Protein AF-A0A2V9QC27-F1 (afdb_monomer_lite)

Radius of gyration: 16.79 Å; chains: 1; bounding box: 40×30×53 Å

Foldseek 3Di:
DDPDPPPVLVVVLVVLVVLLCCLQPPPVDDLVVNLVSLVVLLVLLVVLLVQLVVLLVVVVPDPPDDPVLNVLSVLLSVLLVCLSVVVVVLVVVCVVVPDDPCSVVVLVVSLVSSLVSLVSQLVSLCSHDPSNSSSSNVSSVSSNSSSSSVVVPSD

pLDDT: mean 77.64, std 12.17, range [38.12, 93.38]

Secondary structure (DSSP, 8-state):
---PPPHHHHHHHHHHHHHHHHHHH-TTS-HHHHHHHHHHHHHHHHHHHHHHHHHHHHHHT-TTS-HHHHHHHHHHHHHHHHHHHHHHHHHHHHHHTTT-TTHHHHHHHHHHHHHHHHHHHHHHHHHS-HHHHHHHHHHHHHHHHHHHHGGGT--

Sequence (155 aa):
MSMMPPKKEIALALLVVGFVWLALFAHWVPVTLQSVLFVGLLILGFTMIVAGWWRWRGVMREENTASWRKKMGLLGLVANTLALAVPFIVFFYAVASFGHRQQRNDWLVVFPTCLAFSLCGLICGVVAPPRIRFATAMGGLVVGSIILSIPIGIL

Structure (mmCIF, N/CA/C/O backbone):
data_AF-A0A2V9QC27-F1
#
_entry.id   AF-A0A2V9QC27-F1
#
loop_
_atom_site.group_PDB
_atom_site.id
_atom_site.type_symbol
_atom_site.label_atom_id
_atom_site.label_alt_id
_atom_site.label_comp_id
_atom_site.label_asym_id
_atom_site.label_entity_id
_atom_site.label_seq_id
_atom_site.pdbx_PDB_ins_code
_atom_site.Cartn_x
_atom_site.Cartn_y
_atom_site.Cartn_z
_atom_site.occupancy
_atom_site.B_iso_or_equiv
_atom_site.auth_seq_id
_atom_site.auth_comp_id
_atom_site.auth_asym_id
_atom_site.auth_atom_id
_atom_site.pdbx_PDB_model_num
ATOM 1 N N . MET A 1 1 ? -10.759 -3.986 27.224 1.00 39.41 1 MET A N 1
ATOM 2 C CA . MET A 1 1 ? -10.920 -5.359 26.699 1.00 39.41 1 MET A CA 1
ATOM 3 C C . MET A 1 1 ? -9.900 -5.556 25.584 1.00 39.41 1 MET A C 1
ATOM 5 O O . MET A 1 1 ? -10.021 -4.936 24.535 1.00 39.41 1 MET A O 1
ATOM 9 N N . SER A 1 2 ? -8.820 -6.283 25.872 1.00 38.12 2 SER A N 1
ATOM 10 C CA . SER A 1 2 ? -7.724 -6.542 24.932 1.00 38.12 2 SER A CA 1
ATOM 11 C C . SER A 1 2 ? -8.206 -7.541 23.876 1.00 38.12 2 SER A C 1
ATOM 13 O O . SER A 1 2 ? -8.304 -8.734 24.145 1.00 38.12 2 SER A O 1
ATOM 15 N N . MET A 1 3 ? -8.602 -7.046 22.701 1.00 45.25 3 MET A N 1
ATOM 16 C CA . MET A 1 3 ? -8.868 -7.891 21.537 1.00 45.25 3 MET A CA 1
ATOM 17 C C . MET A 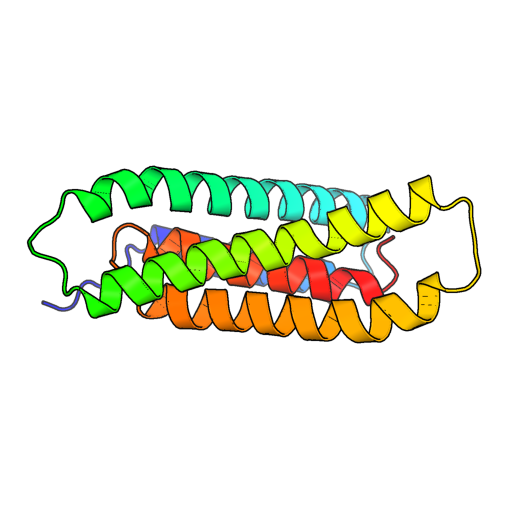1 3 ? -7.518 -8.351 20.990 1.00 45.25 3 MET A C 1
ATOM 19 O O . MET A 1 3 ? -6.871 -7.621 20.239 1.00 45.25 3 MET A O 1
ATOM 23 N N . MET A 1 4 ? -7.082 -9.549 21.388 1.00 46.09 4 MET A N 1
ATOM 24 C CA . MET A 1 4 ? -6.037 -10.255 20.651 1.00 46.09 4 MET A CA 1
ATOM 25 C C . MET A 1 4 ? -6.483 -10.362 19.186 1.00 46.09 4 MET A C 1
ATOM 27 O O . MET A 1 4 ? -7.626 -10.768 18.943 1.00 46.09 4 MET A O 1
ATOM 31 N N . PRO A 1 5 ? -5.633 -9.995 18.210 1.00 57.28 5 PRO A N 1
ATOM 32 C CA . PRO A 1 5 ? -5.973 -10.178 16.810 1.00 57.28 5 PRO A CA 1
ATOM 33 C C . PRO A 1 5 ? -6.252 -11.669 16.565 1.00 57.28 5 PRO A C 1
ATOM 35 O O . PRO A 1 5 ? -5.527 -12.526 17.086 1.00 57.28 5 PRO A O 1
ATOM 38 N N . PRO A 1 6 ? -7.323 -12.018 15.833 1.00 68.81 6 PRO A N 1
ATOM 39 C CA . PRO A 1 6 ? -7.672 -13.410 15.593 1.00 68.81 6 PRO A CA 1
ATOM 40 C C . PRO A 1 6 ? -6.485 -14.115 14.928 1.00 68.81 6 PRO A C 1
ATOM 42 O O . PRO A 1 6 ? -5.891 -13.579 13.997 1.00 68.81 6 PRO A O 1
ATOM 45 N N . LYS A 1 7 ? -6.145 -15.333 15.376 1.00 72.62 7 LYS A N 1
ATOM 46 C CA . LYS A 1 7 ? -4.974 -16.111 14.903 1.00 72.62 7 LYS A CA 1
ATOM 47 C C . LYS A 1 7 ? -4.831 -16.152 13.368 1.00 72.62 7 LYS A C 1
ATOM 49 O O . LYS A 1 7 ? -3.722 -16.213 12.851 1.00 72.62 7 LYS A O 1
ATOM 54 N N . LYS A 1 8 ? -5.957 -16.068 12.647 1.00 70.81 8 LYS A N 1
ATOM 55 C CA . LYS A 1 8 ? -6.042 -16.001 11.180 1.00 70.81 8 LYS A CA 1
ATOM 56 C C . LYS A 1 8 ? -5.395 -14.742 10.582 1.00 70.81 8 LYS A C 1
ATOM 58 O O . LYS A 1 8 ? -4.755 -14.839 9.546 1.00 70.81 8 LYS A O 1
ATOM 63 N N . GLU A 1 9 ? -5.534 -13.584 11.224 1.00 67.12 9 GLU A N 1
ATOM 64 C CA . GLU A 1 9 ? -4.949 -12.318 10.758 1.00 67.12 9 GLU A CA 1
ATOM 65 C C . GLU A 1 9 ? -3.429 -12.305 10.924 1.00 67.12 9 GLU A C 1
ATOM 67 O O . GLU A 1 9 ? -2.720 -11.881 10.017 1.00 67.12 9 GLU A O 1
ATOM 72 N N . ILE A 1 10 ? -2.922 -12.839 12.041 1.00 71.19 10 ILE A N 1
ATOM 73 C CA . ILE A 1 10 ? -1.477 -12.979 12.274 1.00 71.19 10 ILE A CA 1
ATOM 74 C C . ILE A 1 10 ? -0.872 -13.945 11.253 1.00 71.19 10 ILE A C 1
ATOM 76 O O . ILE A 1 10 ? 0.146 -13.632 10.645 1.00 71.19 10 ILE A O 1
ATOM 80 N N . ALA A 1 11 ? -1.517 -15.095 11.028 1.00 72.19 11 ALA A N 1
ATOM 81 C CA . ALA A 1 11 ? -1.061 -16.063 10.036 1.00 72.19 11 ALA A CA 1
ATOM 82 C C . ALA A 1 11 ? -1.008 -15.445 8.632 1.00 72.19 11 ALA A C 1
ATOM 84 O O . ALA A 1 11 ? -0.023 -15.627 7.928 1.00 72.19 11 ALA A O 1
ATOM 85 N N . LEU A 1 12 ? -2.023 -14.667 8.247 1.00 70.12 12 LEU A N 1
ATOM 86 C CA . LEU A 1 12 ? -2.074 -14.025 6.934 1.00 70.12 12 LEU A CA 1
ATOM 87 C C . LEU A 1 12 ? -1.037 -12.899 6.805 1.00 70.12 12 LEU A C 1
ATOM 89 O O . LEU A 1 12 ? -0.400 -12.784 5.764 1.00 70.12 12 LEU A O 1
ATOM 93 N N . ALA A 1 13 ? -0.803 -12.126 7.869 1.00 69.31 13 ALA A N 1
ATOM 94 C CA . ALA A 1 13 ? 0.267 -11.132 7.908 1.00 69.31 13 ALA A CA 1
ATOM 95 C C . ALA A 1 13 ? 1.653 -11.779 7.764 1.00 69.31 13 ALA A C 1
ATOM 97 O O . ALA A 1 13 ? 2.446 -11.336 6.938 1.00 69.31 13 ALA A O 1
ATOM 98 N N . LEU A 1 14 ? 1.925 -12.860 8.502 1.00 74.50 14 LEU A N 1
ATOM 99 C CA . LEU A 1 14 ? 3.176 -13.616 8.396 1.00 74.50 14 LEU A CA 1
ATOM 100 C C . LEU A 1 14 ? 3.356 -14.236 7.010 1.00 74.50 14 LEU A C 1
ATOM 102 O O . LEU A 1 14 ? 4.458 -14.205 6.470 1.00 74.50 14 LEU A O 1
ATOM 106 N N . LEU A 1 15 ? 2.278 -14.759 6.420 1.00 74.38 15 LEU A N 1
ATOM 107 C CA . LEU A 1 15 ? 2.306 -15.339 5.081 1.00 74.38 15 LEU A CA 1
ATOM 108 C C . LEU A 1 15 ? 2.657 -14.266 4.049 1.00 74.38 15 LEU A C 1
ATOM 110 O O . LEU A 1 15 ? 3.552 -14.485 3.246 1.00 74.38 15 LEU A O 1
ATOM 114 N N . VAL A 1 16 ? 2.042 -13.083 4.125 1.00 69.06 16 VAL A N 1
ATOM 115 C CA . VAL A 1 16 ? 2.373 -11.955 3.241 1.00 69.06 16 VAL A CA 1
ATOM 116 C C . VAL A 1 16 ? 3.798 -11.467 3.463 1.00 69.06 16 VAL A C 1
ATOM 118 O O . VAL A 1 16 ? 4.499 -11.257 2.485 1.00 69.06 16 VAL A O 1
ATOM 121 N N . VAL A 1 17 ? 4.264 -11.332 4.707 1.00 72.25 17 VAL A N 1
ATOM 122 C CA . VAL A 1 17 ? 5.657 -10.945 4.990 1.00 72.25 17 VAL A CA 1
ATOM 123 C C . VAL A 1 17 ? 6.635 -11.973 4.418 1.00 72.25 17 VAL A C 1
ATOM 125 O O . VAL A 1 17 ? 7.610 -11.588 3.779 1.00 72.25 17 VAL A O 1
ATOM 128 N N . GLY A 1 18 ? 6.357 -13.269 4.574 1.00 70.81 18 GLY A N 1
ATOM 129 C CA . GLY A 1 18 ? 7.155 -14.337 3.968 1.00 70.81 18 GLY A CA 1
ATOM 130 C C . GLY A 1 18 ? 7.124 -14.293 2.440 1.00 70.81 18 GLY A C 1
ATOM 131 O O . GLY A 1 18 ? 8.159 -14.437 1.796 1.00 70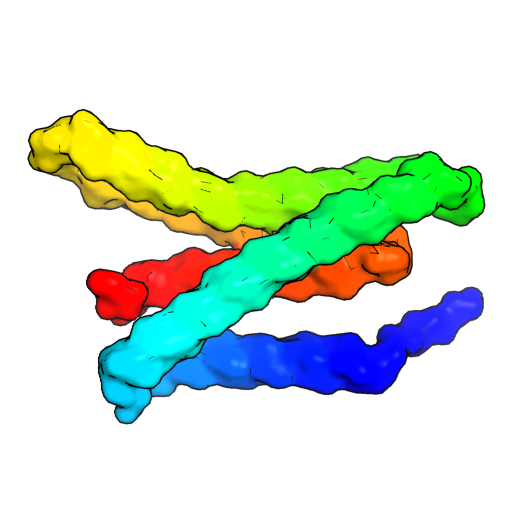.81 18 GLY A O 1
ATOM 132 N N . PHE A 1 19 ? 5.958 -14.022 1.854 1.00 68.75 19 PHE A N 1
ATOM 133 C CA . PHE A 1 19 ? 5.776 -13.896 0.408 1.00 68.75 19 PHE A CA 1
ATOM 134 C C . PHE A 1 19 ? 6.540 -12.697 -0.164 1.00 68.75 19 PHE A C 1
ATOM 136 O O . PHE A 1 19 ? 7.208 -12.810 -1.186 1.00 68.75 19 PHE A O 1
ATOM 143 N N . VAL A 1 20 ? 6.486 -11.564 0.533 1.00 66.50 20 VAL A N 1
ATOM 144 C CA . VAL A 1 20 ? 7.235 -10.342 0.230 1.00 66.50 20 VAL A CA 1
ATOM 145 C C . VAL A 1 20 ? 8.733 -10.591 0.334 1.00 66.50 20 VAL A C 1
ATOM 147 O O . VAL A 1 20 ? 9.486 -10.187 -0.547 1.00 66.50 20 VAL A O 1
ATOM 150 N N . TRP A 1 21 ? 9.173 -11.286 1.381 1.00 71.31 21 TRP A N 1
ATOM 151 C CA . TRP A 1 21 ? 10.581 -11.608 1.568 1.00 71.31 21 TRP A CA 1
ATOM 152 C C . TRP A 1 21 ? 11.106 -12.513 0.447 1.00 71.31 21 TRP A C 1
ATOM 154 O O . TRP A 1 21 ? 12.161 -12.236 -0.120 1.00 71.31 21 TRP A O 1
ATOM 164 N N . LEU A 1 22 ? 10.334 -13.535 0.060 1.00 67.38 22 LEU A N 1
ATOM 165 C CA . LEU A 1 22 ? 10.653 -14.397 -1.081 1.00 67.38 22 LEU A CA 1
ATOM 166 C C . LEU A 1 22 ? 10.665 -13.624 -2.406 1.00 67.38 22 LEU A C 1
ATOM 168 O O . LEU A 1 22 ? 11.554 -13.844 -3.220 1.00 67.38 22 LEU A O 1
ATOM 172 N N . ALA A 1 23 ? 9.724 -12.705 -2.621 1.00 63.28 23 ALA A N 1
ATOM 173 C CA . ALA A 1 23 ? 9.668 -11.909 -3.845 1.00 63.28 23 ALA A CA 1
ATOM 174 C C . ALA A 1 23 ? 10.830 -10.903 -3.962 1.00 63.28 23 ALA A C 1
ATOM 176 O O . ALA A 1 23 ? 11.325 -10.683 -5.062 1.00 63.28 23 ALA A O 1
ATOM 177 N N . LEU A 1 24 ? 11.270 -10.304 -2.847 1.00 63.91 24 LEU A N 1
ATOM 178 C CA . LEU A 1 24 ? 12.284 -9.239 -2.837 1.00 63.91 24 LEU A CA 1
ATOM 179 C C . LEU A 1 24 ? 13.726 -9.746 -2.696 1.00 63.91 24 LEU A C 1
ATOM 181 O O . LEU A 1 24 ? 14.633 -9.163 -3.284 1.00 63.91 24 LEU A O 1
ATOM 185 N N . PHE A 1 25 ? 13.965 -10.792 -1.899 1.00 64.69 25 PHE A N 1
ATOM 186 C CA . PHE A 1 25 ? 15.325 -11.194 -1.499 1.00 64.69 25 PHE A CA 1
ATOM 187 C C . PHE A 1 25 ? 15.798 -12.512 -2.113 1.00 64.69 25 PHE A C 1
ATOM 189 O O . PHE A 1 25 ? 16.991 -12.835 -2.051 1.00 64.69 25 PHE A O 1
ATOM 196 N N . ALA A 1 26 ? 14.905 -13.267 -2.754 1.00 62.06 26 ALA A N 1
ATOM 197 C CA . ALA A 1 26 ? 15.283 -14.501 -3.420 1.00 62.06 26 ALA A CA 1
ATOM 198 C C . ALA A 1 26 ? 15.825 -14.207 -4.829 1.00 62.06 26 ALA A C 1
ATOM 200 O O . ALA A 1 26 ? 15.178 -14.437 -5.847 1.00 62.06 26 ALA A O 1
ATOM 201 N N . HIS A 1 27 ? 17.066 -13.728 -4.877 1.00 62.09 27 HIS A N 1
ATOM 202 C CA . HIS A 1 27 ? 17.864 -13.568 -6.098 1.00 62.09 27 HIS A CA 1
ATOM 203 C C . HIS A 1 27 ? 18.082 -14.885 -6.871 1.00 62.09 27 HIS A C 1
ATOM 205 O O . HIS A 1 27 ? 18.471 -14.863 -8.031 1.00 62.09 27 HIS A O 1
ATOM 211 N N . TRP A 1 28 ? 17.804 -16.028 -6.237 1.00 67.06 28 TRP A N 1
ATOM 212 C CA . TRP A 1 28 ? 17.854 -17.369 -6.829 1.00 67.06 28 TRP A CA 1
ATOM 213 C C . TRP A 1 28 ? 16.558 -17.769 -7.548 1.00 67.06 28 TRP A C 1
ATOM 215 O O . TRP A 1 28 ? 16.501 -18.835 -8.160 1.00 67.06 28 TRP A O 1
ATOM 225 N N . VAL A 1 29 ? 15.491 -16.974 -7.434 1.00 66.94 29 VAL A N 1
ATOM 226 C CA . VAL A 1 29 ? 14.182 -17.319 -7.994 1.00 66.94 29 VAL A CA 1
ATOM 227 C C . VAL A 1 29 ? 14.121 -16.914 -9.468 1.00 66.94 29 VAL A C 1
ATOM 229 O O . VAL A 1 29 ? 14.467 -15.780 -9.797 1.00 66.94 29 VAL A O 1
ATOM 232 N N . PRO A 1 30 ? 13.655 -17.800 -10.369 1.00 75.25 30 PRO A N 1
ATOM 233 C CA . PRO A 1 30 ? 13.514 -17.469 -11.782 1.00 75.25 30 PRO A CA 1
ATOM 234 C C . PRO A 1 30 ? 12.578 -16.273 -11.985 1.00 75.25 30 PRO A C 1
ATOM 236 O O . PRO A 1 30 ? 11.524 -16.181 -11.351 1.00 75.25 30 PRO A O 1
ATOM 239 N N . VAL A 1 31 ? 12.936 -15.398 -12.930 1.00 72.88 31 VAL A N 1
ATOM 240 C CA . VAL A 1 31 ? 12.214 -14.151 -13.253 1.00 72.88 31 VAL A CA 1
ATOM 241 C C . VAL A 1 31 ? 10.717 -14.394 -13.463 1.00 72.88 31 VAL A C 1
ATOM 243 O O . VAL A 1 31 ? 9.891 -13.650 -12.949 1.00 72.88 31 VAL A O 1
ATOM 246 N N . THR A 1 32 ? 10.341 -15.493 -14.126 1.00 74.38 32 THR A N 1
ATOM 247 C CA . THR A 1 32 ? 8.934 -15.871 -14.337 1.00 74.38 32 THR A CA 1
ATOM 248 C C . THR A 1 32 ? 8.164 -16.025 -13.026 1.00 74.38 32 THR A C 1
ATOM 250 O O . THR A 1 32 ? 7.024 -15.574 -12.924 1.00 74.38 32 THR A O 1
ATOM 253 N N . LEU A 1 33 ? 8.775 -16.637 -12.007 1.00 74.38 33 LEU A N 1
ATOM 254 C CA . LEU A 1 33 ? 8.134 -16.795 -10.707 1.00 74.38 33 LEU A CA 1
ATOM 255 C C . LEU A 1 33 ? 8.045 -15.442 -9.992 1.00 74.38 33 LEU A C 1
ATOM 257 O O . LEU A 1 33 ? 6.990 -15.130 -9.454 1.00 74.38 33 LEU A O 1
ATOM 261 N N . GLN A 1 34 ? 9.082 -14.600 -10.060 1.00 71.00 34 GLN A N 1
ATOM 262 C CA . GLN A 1 34 ? 9.030 -13.234 -9.519 1.00 71.00 34 GLN A CA 1
ATOM 263 C C . GLN A 1 34 ? 7.902 -12.402 -10.150 1.00 71.00 34 GLN A C 1
ATOM 265 O O . GLN A 1 34 ? 7.156 -11.750 -9.421 1.00 71.00 34 GLN A O 1
ATOM 270 N N . SER A 1 35 ? 7.696 -12.487 -11.468 1.00 74.25 35 SER A N 1
ATOM 271 C CA . SER A 1 35 ? 6.586 -11.805 -12.149 1.00 74.25 35 SER A CA 1
ATOM 272 C C . SER A 1 35 ? 5.214 -12.315 -11.694 1.00 74.25 35 SER A C 1
ATOM 274 O O . SER A 1 35 ? 4.315 -11.514 -11.442 1.00 74.25 35 SER A O 1
ATOM 276 N N . VAL A 1 36 ? 5.036 -13.632 -11.535 1.00 79.12 36 VAL A N 1
ATOM 277 C CA . VAL A 1 36 ? 3.776 -14.207 -11.022 1.00 79.12 36 VAL A CA 1
ATOM 278 C C . VAL A 1 36 ? 3.515 -13.760 -9.581 1.00 79.12 36 VAL A C 1
ATOM 280 O O . VAL A 1 36 ? 2.393 -13.369 -9.252 1.00 79.12 36 VAL A O 1
ATOM 283 N N . LEU A 1 37 ? 4.546 -13.769 -8.730 1.00 75.88 37 LEU A N 1
ATOM 284 C CA . LEU A 1 37 ? 4.460 -13.288 -7.349 1.00 75.88 37 LEU A CA 1
ATOM 285 C C . LEU A 1 37 ? 4.105 -11.795 -7.306 1.00 75.88 37 LEU A C 1
ATOM 287 O O . LEU A 1 37 ? 3.245 -11.397 -6.521 1.00 75.88 37 LEU A O 1
ATOM 291 N N . PHE A 1 38 ? 4.703 -10.986 -8.182 1.00 76.81 38 PHE A N 1
ATOM 292 C CA . PHE A 1 38 ? 4.418 -9.559 -8.312 1.00 76.81 38 PHE A CA 1
ATOM 293 C C . PHE A 1 38 ? 2.961 -9.293 -8.716 1.00 76.81 38 PHE A C 1
ATOM 295 O O . PHE A 1 38 ? 2.275 -8.500 -8.069 1.00 76.81 38 PHE A O 1
ATOM 302 N N . VAL A 1 39 ? 2.443 -10.006 -9.722 1.00 82.31 39 VAL A N 1
ATOM 303 C CA . VAL A 1 39 ? 1.026 -9.918 -10.123 1.00 82.31 39 VAL A CA 1
ATOM 304 C C . VAL A 1 39 ? 0.106 -10.352 -8.978 1.00 82.31 39 VAL A C 1
ATOM 306 O O . VAL A 1 39 ? -0.899 -9.692 -8.706 1.00 82.31 39 VAL A O 1
ATOM 309 N N . GLY A 1 40 ? 0.463 -11.418 -8.258 1.00 82.81 40 GLY A N 1
ATOM 310 C CA . GLY A 1 40 ? -0.268 -11.858 -7.069 1.00 82.81 40 GLY A CA 1
ATOM 311 C C . GLY A 1 40 ? -0.320 -10.783 -5.979 1.00 82.81 40 GLY A C 1
ATOM 312 O O . GLY A 1 40 ? -1.392 -10.511 -5.434 1.00 82.81 40 GLY A O 1
ATOM 313 N N . LEU A 1 41 ? 0.809 -10.123 -5.700 1.00 82.62 41 LEU A N 1
ATOM 314 C CA . LEU A 1 41 ? 0.884 -9.011 -4.750 1.00 82.62 41 LEU A CA 1
ATOM 315 C C . LEU A 1 41 ? 0.047 -7.814 -5.214 1.00 82.62 41 LEU A C 1
ATOM 317 O O . LEU A 1 41 ? -0.674 -7.245 -4.398 1.00 82.62 41 LEU A O 1
ATOM 321 N N . LEU A 1 42 ? 0.072 -7.464 -6.503 1.00 83.94 42 LEU A N 1
ATOM 322 C CA . LEU A 1 42 ? -0.776 -6.410 -7.074 1.00 83.94 42 LEU A CA 1
ATOM 323 C C . LEU A 1 42 ? -2.268 -6.693 -6.854 1.00 83.94 42 LEU A C 1
ATOM 325 O O . LEU A 1 42 ? -2.990 -5.830 -6.345 1.00 83.94 42 LEU A O 1
ATOM 329 N N . ILE A 1 43 ? -2.727 -7.906 -7.179 1.00 87.69 43 ILE A N 1
ATOM 330 C CA . ILE A 1 43 ? -4.120 -8.328 -6.958 1.00 87.69 43 ILE A CA 1
ATOM 331 C C . ILE A 1 43 ? -4.456 -8.273 -5.462 1.00 87.69 43 ILE A C 1
ATOM 333 O O . ILE A 1 43 ? -5.518 -7.779 -5.071 1.00 87.69 43 ILE A O 1
ATOM 337 N N . LEU A 1 44 ? -3.546 -8.732 -4.601 1.00 85.44 44 LEU A N 1
ATOM 338 C CA . LEU A 1 44 ? -3.733 -8.684 -3.155 1.00 85.44 44 LEU A CA 1
ATOM 339 C C . LEU A 1 44 ? -3.830 -7.239 -2.636 1.00 85.44 44 LEU A C 1
ATOM 341 O O . LEU A 1 44 ? -4.724 -6.923 -1.854 1.00 85.44 44 LEU A O 1
ATOM 345 N N . GLY A 1 45 ? -2.961 -6.341 -3.095 1.00 86.06 45 GLY A N 1
ATOM 346 C CA . GLY A 1 45 ? -2.991 -4.925 -2.730 1.00 86.06 45 GLY A CA 1
ATOM 347 C C . GLY A 1 45 ? -4.308 -4.271 -3.142 1.00 86.06 45 GLY A C 1
ATOM 348 O O . GLY A 1 45 ? -4.965 -3.618 -2.327 1.00 86.06 45 GLY A O 1
ATOM 349 N N . PHE A 1 46 ? -4.750 -4.530 -4.375 1.00 88.56 46 PHE A N 1
ATOM 350 C CA . PHE A 1 46 ? -6.020 -4.024 -4.891 1.00 88.56 46 PHE A CA 1
ATOM 351 C C . PHE A 1 46 ? -7.219 -4.549 -4.089 1.00 88.56 46 PHE A C 1
ATOM 353 O O . PHE A 1 46 ? -8.067 -3.771 -3.648 1.00 88.56 46 PHE A O 1
ATOM 360 N N . THR A 1 47 ? -7.272 -5.857 -3.828 1.00 89.50 47 THR A N 1
ATOM 361 C CA . THR A 1 47 ? -8.358 -6.467 -3.042 1.00 89.50 47 THR A CA 1
ATOM 362 C C . THR A 1 47 ? -8.398 -5.946 -1.605 1.00 89.50 47 THR A C 1
ATOM 364 O O . THR A 1 47 ? -9.490 -5.701 -1.090 1.00 89.50 47 THR A O 1
ATOM 367 N N . MET A 1 48 ? -7.248 -5.692 -0.969 1.00 88.75 48 MET A N 1
ATOM 368 C CA . MET A 1 48 ? -7.186 -5.088 0.370 1.00 88.75 48 MET A CA 1
ATOM 369 C C . MET A 1 48 ? -7.696 -3.644 0.383 1.00 88.75 48 MET A C 1
ATOM 371 O O . MET A 1 48 ? -8.431 -3.271 1.300 1.00 88.75 48 MET A O 1
ATOM 375 N N . ILE A 1 49 ? -7.382 -2.846 -0.643 1.00 89.81 49 ILE A N 1
ATOM 376 C CA . ILE A 1 49 ? -7.916 -1.482 -0.792 1.00 89.81 49 ILE A CA 1
ATOM 377 C C . ILE A 1 49 ? -9.440 -1.526 -0.961 1.00 89.81 49 ILE A C 1
ATOM 379 O O . ILE A 1 49 ? -10.157 -0.855 -0.214 1.00 89.81 49 ILE A O 1
ATOM 383 N N . VAL A 1 50 ? -9.951 -2.358 -1.875 1.00 91.81 50 VAL A N 1
ATOM 384 C CA . VAL A 1 50 ? -11.399 -2.519 -2.105 1.00 91.81 50 VAL A CA 1
ATOM 385 C C . VAL A 1 50 ? -12.110 -2.987 -0.833 1.00 91.81 50 VAL A C 1
ATOM 387 O O . VAL A 1 50 ? -13.119 -2.400 -0.434 1.00 91.81 50 VAL A O 1
ATOM 390 N N . ALA A 1 51 ? -11.569 -3.998 -0.148 1.00 89.94 51 ALA A N 1
ATOM 391 C CA . ALA A 1 51 ? -12.115 -4.492 1.113 1.00 89.94 51 ALA A CA 1
ATOM 392 C C . ALA A 1 51 ? -12.101 -3.412 2.206 1.00 89.94 51 ALA A C 1
ATOM 394 O O . ALA A 1 51 ? -13.062 -3.294 2.971 1.00 89.94 51 ALA A O 1
ATOM 395 N N . GLY A 1 52 ? -11.044 -2.601 2.266 1.00 88.62 52 GLY A N 1
ATOM 396 C CA . GLY A 1 52 ? -10.926 -1.469 3.177 1.00 88.62 52 GLY A CA 1
ATOM 397 C C . GLY A 1 52 ? -12.031 -0.432 2.964 1.00 88.62 52 GLY A C 1
ATOM 398 O O . GLY A 1 52 ? -12.742 -0.089 3.912 1.00 88.62 52 GLY A O 1
ATOM 399 N N . TRP A 1 53 ? -12.247 -0.007 1.717 1.00 93.38 53 TRP A N 1
ATOM 400 C CA . TRP A 1 53 ? -13.321 0.924 1.347 1.00 93.38 53 TRP A CA 1
ATOM 401 C C . TRP A 1 53 ? -14.722 0.341 1.557 1.00 93.38 53 TRP A C 1
ATOM 403 O O . TRP A 1 53 ? -15.629 1.044 2.010 1.00 93.38 53 TRP A O 1
ATOM 413 N N . TRP A 1 54 ? -14.912 -0.953 1.295 1.00 92.50 54 TRP A N 1
ATOM 414 C CA . TRP A 1 54 ? -16.180 -1.626 1.575 1.00 92.50 54 TRP A CA 1
ATOM 415 C C . TRP A 1 54 ? -16.494 -1.606 3.072 1.00 92.50 54 TRP A C 1
ATOM 417 O O . TRP A 1 54 ? -17.580 -1.199 3.491 1.00 92.50 54 TRP A O 1
ATOM 427 N N . ARG A 1 55 ? -15.532 -2.018 3.905 1.00 88.94 55 ARG A N 1
ATOM 428 C CA . ARG A 1 55 ? -15.694 -2.066 5.366 1.00 88.94 55 ARG A CA 1
ATOM 429 C C . ARG A 1 55 ? -15.807 -0.672 5.984 1.00 88.94 55 ARG A C 1
ATOM 431 O O . ARG A 1 55 ? -16.486 -0.520 7.001 1.00 88.94 55 ARG A O 1
ATOM 438 N N . TRP A 1 56 ? -15.224 0.346 5.354 1.00 9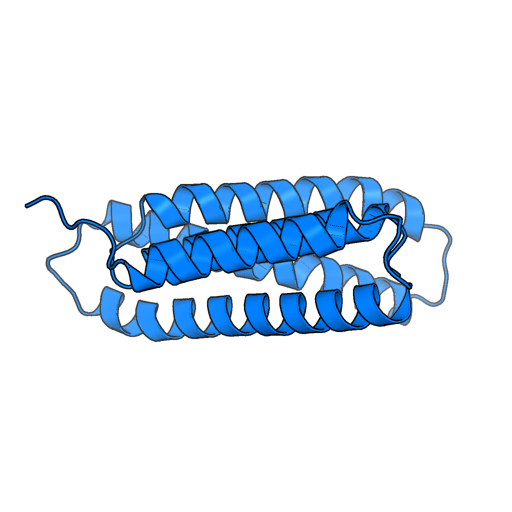1.19 56 TRP A N 1
ATOM 439 C CA . TRP A 1 56 ? -15.360 1.745 5.759 1.00 91.19 56 TRP A CA 1
ATOM 440 C C . TRP A 1 56 ? -16.817 2.229 5.772 1.00 91.19 56 TRP A C 1
ATOM 442 O O . TRP A 1 56 ? -17.211 2.942 6.697 1.00 91.19 56 TRP A O 1
ATOM 452 N N . ARG A 1 57 ? -17.662 1.760 4.839 1.00 89.00 57 ARG A N 1
ATOM 453 C CA . ARG A 1 57 ? -19.110 2.059 4.852 1.00 89.00 57 ARG A CA 1
ATOM 454 C C . ARG A 1 57 ? -19.784 1.627 6.159 1.00 89.00 57 ARG A C 1
ATOM 456 O O . ARG A 1 57 ? -20.693 2.302 6.634 1.00 89.00 57 ARG A O 1
ATOM 463 N N . GLY A 1 58 ? -19.324 0.526 6.756 1.00 84.50 58 GLY A N 1
ATOM 464 C CA . GLY A 1 58 ? -19.796 0.060 8.061 1.00 84.50 58 GLY A CA 1
ATOM 465 C C . GLY A 1 58 ? -19.317 0.941 9.218 1.00 84.50 58 GLY A C 1
ATOM 466 O O . GLY A 1 58 ? -20.094 1.239 10.117 1.00 84.50 58 GLY A O 1
ATOM 467 N N . VAL A 1 59 ? -18.071 1.419 9.165 1.00 84.38 59 VAL A N 1
ATOM 468 C CA . VAL A 1 59 ? -17.480 2.308 10.187 1.00 84.38 59 VAL A CA 1
ATOM 469 C C . VAL A 1 59 ? -18.166 3.678 10.224 1.00 84.38 59 VAL A C 1
ATOM 471 O O . VAL A 1 59 ? -18.298 4.274 11.295 1.00 84.38 59 VAL A O 1
ATOM 474 N N . MET A 1 60 ? -18.639 4.178 9.076 1.00 83.38 60 MET A N 1
ATOM 475 C CA . MET A 1 60 ? -19.408 5.427 9.029 1.00 83.38 60 MET A CA 1
ATOM 476 C C . MET A 1 60 ? -20.684 5.359 9.876 1.00 83.38 60 MET A C 1
ATOM 478 O O . MET A 1 60 ? -21.053 6.359 10.484 1.00 83.38 60 MET A O 1
ATOM 482 N N . ARG A 1 61 ? -21.310 4.180 9.962 1.00 83.81 61 ARG A N 1
ATOM 483 C CA . ARG A 1 61 ? -22.560 3.952 10.700 1.00 83.81 61 ARG A CA 1
ATOM 484 C C . ARG A 1 61 ? -22.358 3.641 12.188 1.00 83.81 61 ARG A C 1
ATOM 486 O O . ARG A 1 61 ? -23.329 3.598 12.927 1.00 83.81 61 ARG A O 1
ATOM 493 N N . GLU A 1 62 ? -21.126 3.412 12.643 1.00 82.06 62 GLU A N 1
ATOM 494 C CA . GLU A 1 62 ? -20.846 3.105 14.051 1.00 82.06 62 GLU A CA 1
ATOM 495 C C . GLU A 1 62 ? -20.632 4.380 14.871 1.00 82.06 62 GLU A C 1
ATOM 497 O O . GLU A 1 62 ? -19.586 5.023 14.770 1.00 82.06 62 GLU A O 1
ATOM 502 N N . GLU A 1 63 ? -21.580 4.727 15.737 1.00 78.31 63 GLU A N 1
ATOM 503 C CA . GLU A 1 63 ? -21.460 5.879 16.647 1.00 78.31 63 GLU A CA 1
ATOM 504 C C . GLU A 1 63 ? -20.412 5.654 17.747 1.00 78.31 63 GLU A C 1
ATOM 506 O O . GLU A 1 63 ? -19.729 6.586 18.161 1.00 78.31 63 GLU A O 1
ATOM 511 N N . ASN A 1 64 ? -20.187 4.397 18.139 1.00 80.38 64 ASN A N 1
ATOM 512 C CA . ASN A 1 64 ? -19.330 4.030 19.272 1.00 80.38 64 ASN A CA 1
ATOM 513 C C . ASN A 1 64 ? -17.810 4.107 18.984 1.00 80.38 64 ASN A C 1
ATOM 515 O O . ASN A 1 64 ? -16.981 3.765 19.827 1.00 80.38 64 ASN A O 1
ATOM 519 N N . THR A 1 65 ? -17.408 4.525 17.779 1.00 82.25 65 THR A N 1
ATOM 520 C CA . THR A 1 65 ? -15.992 4.651 17.401 1.00 82.25 65 THR A CA 1
ATOM 521 C C . THR A 1 65 ? -15.545 6.107 17.470 1.00 82.25 65 THR A C 1
ATOM 523 O O . THR A 1 65 ? -16.085 6.956 16.762 1.00 82.25 65 THR A O 1
ATOM 526 N N . ALA A 1 66 ? -14.494 6.384 18.250 1.00 87.12 66 ALA A N 1
ATOM 527 C CA . ALA A 1 66 ? -13.924 7.723 18.391 1.00 87.12 66 ALA A CA 1
ATOM 528 C C . ALA A 1 66 ? -13.613 8.382 17.030 1.00 87.12 66 ALA A C 1
ATOM 530 O O . ALA A 1 66 ? -12.995 7.774 16.147 1.00 87.12 66 ALA A O 1
ATOM 531 N N . SER A 1 67 ? -14.001 9.651 16.880 1.00 86.88 67 SER A N 1
ATOM 532 C CA . SER A 1 67 ? -13.903 10.413 15.625 1.00 86.88 67 SER A CA 1
ATOM 533 C C . SER A 1 67 ? -12.475 10.502 15.075 1.00 86.88 67 SER A C 1
ATOM 535 O O . SER A 1 67 ? -12.266 10.402 13.866 1.00 86.88 67 SER A O 1
ATOM 537 N N . TRP A 1 68 ? -11.471 10.612 15.948 1.00 88.88 68 TRP A N 1
ATOM 538 C CA . TRP A 1 68 ? -10.064 10.654 15.549 1.00 88.88 68 TRP A CA 1
ATOM 539 C C . TRP A 1 68 ? -9.590 9.327 14.930 1.00 88.88 68 TRP A C 1
ATOM 541 O O . TRP A 1 68 ? -8.855 9.349 13.945 1.00 88.88 68 TRP A O 1
ATOM 551 N N . ARG A 1 69 ? -10.070 8.169 15.417 1.00 87.19 69 ARG A N 1
ATOM 552 C CA . ARG A 1 69 ? -9.753 6.859 14.815 1.00 87.19 69 ARG A CA 1
ATOM 553 C C . ARG A 1 69 ? -10.371 6.729 13.435 1.00 87.19 69 ARG A C 1
ATOM 555 O O . ARG A 1 69 ? -9.720 6.216 12.533 1.00 87.19 69 ARG A O 1
ATOM 562 N N . LYS A 1 70 ? -11.598 7.228 13.249 1.00 88.25 70 LYS A N 1
ATOM 563 C CA . LYS A 1 70 ? -12.227 7.301 11.923 1.00 88.25 70 LYS A CA 1
ATOM 564 C C . LYS A 1 70 ? -11.346 8.114 10.966 1.00 88.25 70 LYS A C 1
ATOM 566 O O . LYS A 1 70 ? -10.988 7.607 9.910 1.00 88.25 70 LYS A O 1
ATOM 571 N N . LYS A 1 71 ? -10.903 9.313 11.364 1.00 90.06 71 LYS A N 1
ATOM 572 C CA . LYS A 1 71 ? -9.991 10.134 10.544 1.00 90.06 71 LYS A CA 1
ATOM 573 C C . LYS A 1 71 ? -8.703 9.389 10.172 1.00 90.06 71 LYS A C 1
ATOM 575 O O . LYS A 1 71 ? -8.353 9.376 8.998 1.00 90.06 71 LYS A O 1
ATOM 580 N N . MET A 1 72 ? -8.059 8.712 11.127 1.00 89.50 72 MET A N 1
ATOM 581 C CA . MET A 1 72 ? -6.862 7.900 10.853 1.00 89.50 72 MET A CA 1
ATOM 582 C C . MET A 1 72 ? -7.153 6.753 9.879 1.00 89.50 72 MET A C 1
ATOM 584 O O . MET A 1 72 ? -6.406 6.533 8.934 1.00 89.50 72 MET A O 1
ATOM 588 N N .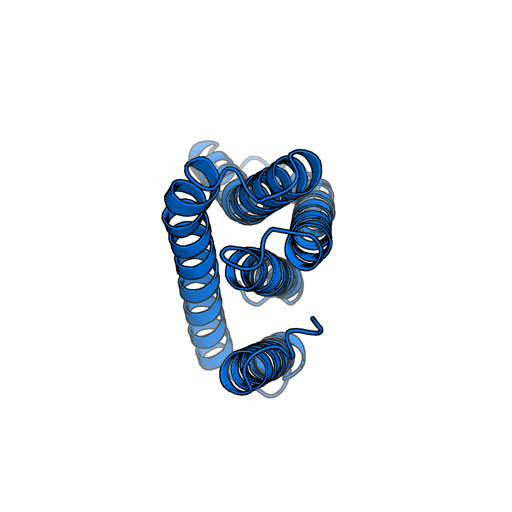 GLY A 1 73 ? -8.273 6.053 10.056 1.00 87.31 73 GLY A N 1
ATOM 589 C CA . GLY A 1 73 ? -8.688 4.987 9.149 1.00 87.31 73 GLY A CA 1
ATOM 590 C C . GLY A 1 73 ? -8.920 5.467 7.714 1.00 87.31 73 GLY A C 1
ATOM 591 O O . GLY A 1 73 ? -8.459 4.821 6.774 1.00 87.31 73 GLY A O 1
ATOM 592 N N . LEU A 1 74 ? -9.574 6.620 7.548 1.00 91.62 74 LEU A N 1
ATOM 593 C CA . LEU A 1 74 ? -9.763 7.250 6.242 1.00 91.62 74 LEU A CA 1
ATOM 594 C C . LEU A 1 74 ? -8.424 7.658 5.625 1.00 91.62 74 LEU A C 1
ATOM 596 O O . LEU A 1 74 ? -8.177 7.358 4.460 1.00 91.62 74 LEU A O 1
ATOM 600 N N . LEU A 1 75 ? -7.555 8.299 6.411 1.00 91.50 75 LEU A N 1
ATOM 601 C CA . LEU A 1 75 ? -6.239 8.733 5.952 1.00 91.50 75 LEU A CA 1
ATOM 602 C C . LEU A 1 75 ? -5.406 7.543 5.471 1.00 91.50 75 LEU A C 1
ATOM 604 O O . LEU A 1 75 ? -4.828 7.607 4.393 1.00 91.50 75 LEU A O 1
ATOM 608 N N . GLY A 1 76 ? -5.423 6.428 6.205 1.00 87.94 76 GLY A N 1
ATOM 609 C CA . GLY A 1 76 ? -4.722 5.215 5.793 1.00 87.94 76 GLY A CA 1
ATOM 610 C C . GLY A 1 76 ? -5.298 4.572 4.526 1.00 87.94 76 GLY A C 1
ATOM 611 O O . GLY A 1 76 ? -4.541 4.107 3.678 1.00 87.94 76 GLY A O 1
ATOM 612 N N . LEU A 1 77 ? -6.626 4.574 4.350 1.00 90.81 77 LEU A N 1
ATOM 613 C CA . LEU A 1 77 ? -7.264 4.079 3.121 1.00 90.81 77 LEU A CA 1
ATOM 614 C C . LEU A 1 77 ? -6.901 4.935 1.905 1.00 90.81 77 LEU A C 1
ATOM 616 O O . LEU A 1 77 ? -6.562 4.395 0.849 1.00 90.81 77 LEU A O 1
ATOM 620 N N . VAL A 1 78 ? -6.938 6.258 2.059 1.00 93.00 78 VAL A N 1
ATOM 621 C CA . VAL A 1 78 ? -6.537 7.201 1.010 1.00 93.00 78 VAL A CA 1
ATOM 622 C C . VAL A 1 78 ? -5.051 7.044 0.699 1.00 93.00 78 VAL A C 1
ATOM 624 O O . VAL A 1 78 ? -4.698 6.929 -0.470 1.00 93.00 78 VAL A O 1
ATOM 627 N N . ALA A 1 79 ? -4.196 6.950 1.718 1.00 90.62 79 ALA A N 1
ATOM 628 C CA . ALA A 1 79 ? -2.758 6.770 1.549 1.00 90.62 79 ALA A CA 1
ATOM 629 C C . ALA A 1 79 ? -2.427 5.479 0.783 1.00 90.62 79 ALA A C 1
ATOM 631 O O . ALA A 1 79 ? -1.668 5.531 -0.178 1.00 90.62 79 ALA A O 1
ATOM 632 N N . ASN A 1 80 ? -3.062 4.348 1.111 1.00 89.62 80 ASN A N 1
ATOM 633 C CA . ASN A 1 80 ? -2.885 3.103 0.351 1.00 89.62 80 ASN A CA 1
ATOM 634 C C . ASN A 1 80 ? -3.379 3.219 -1.094 1.00 89.62 80 ASN A C 1
ATOM 636 O O . ASN A 1 80 ? -2.748 2.695 -2.009 1.00 89.62 80 ASN A O 1
ATOM 640 N N . THR A 1 81 ? -4.506 3.905 -1.300 1.00 91.44 81 THR A N 1
ATOM 641 C CA . THR A 1 81 ? -5.066 4.118 -2.640 1.00 91.44 81 THR A CA 1
ATOM 642 C C . THR A 1 81 ? -4.118 4.966 -3.486 1.00 91.44 81 THR A C 1
ATOM 644 O O . THR A 1 81 ? -3.843 4.608 -4.625 1.00 91.44 81 THR A O 1
ATOM 647 N N . LEU A 1 82 ? -3.564 6.045 -2.922 1.00 88.31 82 LEU A N 1
ATOM 648 C CA . LEU A 1 82 ? -2.577 6.899 -3.585 1.00 88.31 82 LEU A CA 1
ATOM 649 C C . LEU A 1 82 ? -1.261 6.162 -3.838 1.00 88.31 82 LEU A C 1
ATOM 651 O O . LEU A 1 82 ? -0.736 6.234 -4.943 1.00 88.31 82 LEU A O 1
ATOM 655 N N . ALA A 1 83 ? -0.759 5.417 -2.852 1.00 86.81 83 ALA A N 1
ATOM 656 C CA . ALA A 1 83 ? 0.469 4.640 -2.984 1.00 86.81 83 ALA A CA 1
ATOM 657 C C . ALA A 1 83 ? 0.383 3.612 -4.124 1.00 86.81 83 ALA A C 1
ATOM 659 O O . ALA A 1 83 ? 1.382 3.370 -4.795 1.00 86.81 83 ALA A O 1
ATOM 660 N N . LEU A 1 84 ? -0.805 3.042 -4.371 1.00 85.75 84 LEU A N 1
ATOM 661 C CA . LEU A 1 84 ? -1.030 2.162 -5.515 1.00 85.75 84 LEU A CA 1
ATOM 662 C C . LEU A 1 84 ? -1.273 2.950 -6.811 1.00 85.75 84 LEU A C 1
ATOM 664 O O . LEU A 1 84 ? -0.725 2.585 -7.840 1.00 85.75 84 LEU A O 1
ATOM 668 N N . ALA A 1 85 ? -2.079 4.015 -6.786 1.00 86.62 85 ALA A N 1
ATOM 669 C CA . ALA A 1 85 ? -2.503 4.736 -7.988 1.00 86.62 85 ALA A CA 1
ATOM 670 C C . ALA A 1 85 ? -1.398 5.592 -8.625 1.00 86.62 85 ALA A C 1
ATOM 672 O O . ALA A 1 85 ? -1.323 5.662 -9.850 1.00 86.62 85 ALA A O 1
ATOM 673 N N . VAL A 1 86 ? -0.542 6.237 -7.826 1.00 84.56 86 VAL A N 1
ATOM 674 C CA . VAL A 1 86 ? 0.501 7.152 -8.323 1.00 84.56 86 VAL A CA 1
ATOM 675 C C . VAL A 1 86 ? 1.458 6.460 -9.310 1.00 84.56 86 VAL A C 1
ATOM 677 O O . VAL A 1 86 ? 1.634 7.004 -10.400 1.00 84.56 86 VAL A O 1
ATOM 680 N N . PRO A 1 87 ? 2.008 5.258 -9.033 1.00 80.19 87 PRO A N 1
ATOM 681 C CA . PRO A 1 87 ? 2.824 4.528 -10.004 1.00 80.19 87 PRO A CA 1
ATOM 682 C C . PRO A 1 87 ? 2.105 4.262 -11.334 1.00 80.19 87 PRO A C 1
ATOM 684 O O . PRO A 1 87 ? 2.706 4.431 -12.393 1.00 80.19 87 PRO A O 1
ATOM 687 N N . PHE A 1 88 ? 0.813 3.908 -11.304 1.00 81.88 88 PHE A N 1
ATOM 688 C CA . PHE A 1 88 ? 0.029 3.702 -12.528 1.00 81.88 88 PHE A CA 1
ATOM 689 C C . PHE A 1 88 ? -0.189 5.004 -13.296 1.00 81.88 88 PHE A C 1
ATOM 691 O O . PHE A 1 88 ? -0.030 5.016 -14.511 1.00 81.88 88 PHE A O 1
ATOM 698 N N . ILE A 1 89 ? -0.523 6.104 -12.613 1.00 82.56 89 ILE A N 1
ATOM 699 C CA . ILE A 1 89 ? -0.720 7.414 -13.254 1.00 82.56 89 ILE A CA 1
ATOM 700 C C . ILE A 1 89 ? 0.567 7.857 -13.954 1.00 82.56 89 ILE A C 1
ATOM 702 O O . ILE A 1 89 ? 0.520 8.263 -15.113 1.00 82.56 89 ILE A O 1
ATOM 706 N N . VAL A 1 90 ? 1.712 7.727 -13.281 1.00 78.88 90 VAL A N 1
ATOM 707 C CA . VAL A 1 90 ? 3.031 8.059 -13.843 1.00 78.88 90 VAL A CA 1
ATOM 708 C C . VAL A 1 90 ? 3.345 7.169 -15.045 1.00 78.88 90 VAL A C 1
ATOM 710 O O . VAL A 1 90 ? 3.796 7.667 -16.074 1.00 78.88 90 VAL A O 1
ATOM 713 N N . PHE A 1 91 ? 3.045 5.871 -14.958 1.00 77.38 91 PHE A N 1
ATOM 714 C CA . PHE A 1 91 ? 3.218 4.940 -16.070 1.00 77.38 91 PHE A CA 1
ATOM 715 C C . PHE A 1 91 ? 2.349 5.309 -17.282 1.00 77.38 91 PHE A C 1
ATOM 717 O O . PHE A 1 91 ? 2.871 5.452 -18.386 1.00 77.38 91 PHE A O 1
ATOM 724 N N . PHE A 1 92 ? 1.044 5.530 -17.092 1.00 79.88 92 PHE A N 1
ATOM 725 C CA . PHE A 1 92 ? 0.136 5.930 -18.172 1.00 79.88 92 PHE A CA 1
ATOM 726 C C . PHE A 1 92 ? 0.528 7.272 -18.785 1.00 79.88 92 PHE A C 1
ATOM 728 O O . PHE A 1 92 ? 0.501 7.412 -20.006 1.00 79.88 92 PHE A O 1
ATOM 735 N N . TYR A 1 93 ? 0.929 8.239 -17.958 1.00 78.19 93 TYR A N 1
ATOM 736 C CA . TYR A 1 93 ? 1.411 9.529 -18.436 1.00 78.19 93 TYR A CA 1
ATOM 737 C C . TYR A 1 93 ? 2.670 9.365 -19.291 1.00 78.19 93 TYR A C 1
ATOM 739 O O . TYR A 1 93 ? 2.751 9.947 -20.370 1.00 78.19 93 TYR A O 1
ATOM 747 N N . ALA A 1 94 ? 3.615 8.522 -18.869 1.00 73.44 94 ALA A N 1
ATOM 748 C CA . ALA A 1 94 ? 4.832 8.239 -19.626 1.00 73.44 94 ALA A CA 1
ATOM 749 C C . ALA A 1 94 ? 4.558 7.525 -20.964 1.00 73.44 94 ALA A C 1
ATOM 751 O O . ALA A 1 94 ? 5.185 7.849 -21.971 1.00 73.44 94 ALA A O 1
ATOM 752 N N . VAL A 1 95 ? 3.600 6.590 -20.995 1.00 76.19 95 VAL A N 1
ATOM 753 C CA . VAL A 1 95 ? 3.165 5.918 -22.233 1.00 76.19 95 VAL A CA 1
ATOM 754 C C . VAL A 1 95 ? 2.476 6.907 -23.178 1.00 76.19 95 VAL A C 1
ATOM 756 O O . VAL A 1 95 ? 2.761 6.916 -24.373 1.00 76.19 95 VAL A O 1
ATOM 759 N N . ALA A 1 96 ? 1.608 7.775 -22.651 1.00 78.56 96 ALA A N 1
ATOM 760 C CA . ALA A 1 96 ? 0.883 8.770 -23.439 1.00 78.56 96 ALA A CA 1
ATOM 761 C C . ALA A 1 96 ? 1.786 9.890 -23.989 1.00 78.56 96 ALA A C 1
ATOM 763 O O . ALA A 1 96 ? 1.478 10.470 -25.028 1.00 78.56 96 ALA A O 1
ATOM 764 N N . SER A 1 97 ? 2.904 10.190 -23.320 1.00 72.31 97 SER A N 1
ATOM 765 C CA . SER A 1 97 ? 3.828 11.276 -23.686 1.00 72.31 97 SER A CA 1
ATOM 766 C C . SER A 1 97 ? 4.968 10.864 -24.636 1.00 72.31 97 SER A C 1
ATOM 768 O O . SER A 1 97 ? 5.932 11.612 -24.786 1.00 72.31 97 SER A O 1
ATOM 770 N N . PHE A 1 98 ? 4.855 9.715 -25.321 1.00 61.50 98 PHE A N 1
ATOM 771 C CA . PHE A 1 98 ? 5.738 9.277 -26.422 1.00 61.50 98 PHE A CA 1
ATOM 772 C C . PHE A 1 98 ? 7.249 9.514 -26.181 1.00 61.50 98 PHE A C 1
ATOM 774 O O . PHE A 1 98 ? 7.957 10.117 -26.988 1.00 61.50 98 PHE A O 1
ATOM 781 N N . GLY A 1 99 ? 7.777 8.980 -25.075 1.00 55.12 99 GLY A N 1
ATOM 782 C CA . GLY A 1 99 ? 9.205 8.645 -24.978 1.00 55.12 99 GLY A CA 1
ATOM 783 C C . GLY A 1 99 ? 10.186 9.801 -24.751 1.00 55.12 99 GLY A C 1
ATOM 784 O O . GLY A 1 99 ? 11.369 9.664 -25.068 1.00 55.12 99 GLY A O 1
ATOM 785 N N . HIS A 1 100 ? 9.765 10.935 -24.189 1.00 53.44 100 HIS A N 1
ATOM 786 C CA . HIS A 1 100 ? 10.735 11.942 -23.752 1.00 53.44 100 HIS A CA 1
ATOM 787 C C . HIS A 1 100 ? 11.512 11.487 -22.504 1.00 53.44 100 HIS A C 1
ATOM 789 O O . HIS A 1 100 ? 10.943 10.994 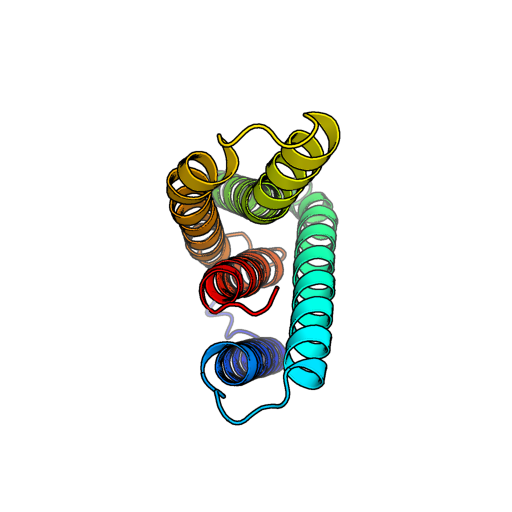-21.533 1.00 53.44 100 HIS A O 1
ATOM 795 N N . ARG A 1 101 ? 12.840 11.689 -22.547 1.00 54.47 101 ARG A N 1
ATOM 796 C CA . ARG A 1 101 ? 13.906 11.349 -21.570 1.00 54.47 101 ARG A CA 1
ATOM 797 C C . ARG A 1 101 ? 13.655 11.725 -20.090 1.00 54.47 101 ARG A C 1
ATOM 799 O O . ARG A 1 101 ? 14.514 11.455 -19.255 1.00 54.47 101 ARG A O 1
ATOM 806 N N . GLN A 1 102 ? 12.510 12.313 -19.751 1.00 52.28 102 GLN A N 1
ATOM 807 C CA . GLN A 1 102 ? 12.123 12.758 -18.409 1.00 52.28 102 GLN A CA 1
ATOM 808 C C . GLN A 1 102 ? 11.898 11.599 -17.414 1.00 52.28 102 GLN A C 1
ATOM 810 O O . GLN A 1 102 ? 12.061 11.784 -16.210 1.00 52.28 102 GLN A O 1
ATOM 815 N N . GLN A 1 103 ? 11.606 10.388 -17.914 1.00 56.12 103 GLN A N 1
ATOM 816 C CA . GLN A 1 103 ? 11.201 9.223 -17.112 1.00 56.12 103 GLN A CA 1
ATOM 817 C C . GLN A 1 103 ? 12.112 8.930 -15.910 1.00 56.12 103 GLN A C 1
ATOM 819 O O . GLN A 1 103 ? 11.624 8.601 -14.834 1.00 56.12 103 GLN A O 1
ATOM 824 N N . ARG A 1 104 ? 13.437 9.051 -16.055 1.00 57.81 104 ARG A N 1
ATOM 825 C CA . ARG A 1 104 ? 14.373 8.644 -14.993 1.00 57.81 104 ARG A CA 1
ATOM 826 C C . ARG A 1 104 ? 14.345 9.573 -13.773 1.00 57.81 104 ARG A C 1
ATOM 828 O O . ARG A 1 104 ? 14.606 9.106 -12.668 1.00 57.81 104 ARG A O 1
ATOM 835 N N . ASN A 1 105 ? 14.030 10.856 -13.960 1.00 59.56 105 ASN A N 1
ATOM 836 C CA . ASN A 1 105 ? 14.014 11.829 -12.864 1.00 59.56 105 ASN A CA 1
ATOM 837 C C . ASN A 1 105 ? 12.700 11.781 -12.073 1.00 59.56 105 ASN A C 1
ATOM 839 O O . ASN A 1 105 ? 12.709 11.958 -10.857 1.00 59.56 105 ASN A O 1
ATOM 843 N N . ASP A 1 106 ? 11.590 11.459 -12.738 1.00 68.25 106 ASP A N 1
ATOM 844 C CA . ASP A 1 106 ? 10.281 11.370 -12.087 1.00 68.25 106 ASP A CA 1
ATOM 845 C C . ASP A 1 106 ? 10.218 10.173 -11.122 1.00 68.25 106 ASP A C 1
ATOM 847 O O . ASP A 1 106 ? 9.735 10.306 -9.996 1.00 68.25 106 ASP A O 1
ATOM 851 N N . TRP A 1 107 ? 10.807 9.025 -11.486 1.00 71.00 107 TRP A N 1
ATOM 852 C CA . TRP A 1 107 ? 10.856 7.846 -10.608 1.00 71.00 107 TRP A CA 1
ATOM 853 C C . TRP A 1 107 ? 11.657 8.068 -9.315 1.00 71.00 107 TRP A C 1
ATOM 855 O O . TRP A 1 107 ? 11.307 7.484 -8.288 1.00 71.00 107 TRP A O 1
ATOM 865 N N . LEU A 1 108 ? 12.666 8.950 -9.326 1.00 74.44 108 LEU A N 1
ATOM 866 C CA . LEU A 1 108 ? 13.438 9.319 -8.128 1.00 74.44 108 LEU A CA 1
ATOM 867 C C . LEU A 1 108 ? 12.587 10.045 -7.076 1.00 74.44 108 LEU A C 1
ATOM 869 O O . LEU A 1 108 ? 12.878 9.944 -5.887 1.00 74.44 108 LEU A O 1
ATOM 873 N N . VAL A 1 109 ? 11.529 10.746 -7.493 1.00 78.62 109 VAL A N 1
ATOM 874 C CA . VAL A 1 109 ? 10.599 11.451 -6.594 1.00 78.62 109 VAL A CA 1
ATOM 875 C C . VAL A 1 109 ? 9.382 10.584 -6.278 1.00 78.62 109 VAL A C 1
ATOM 877 O O . VAL A 1 109 ? 8.913 10.539 -5.139 1.00 78.62 109 VAL A O 1
ATOM 880 N N . VAL A 1 110 ? 8.877 9.854 -7.269 1.00 80.00 110 VAL A N 1
ATOM 881 C CA . VAL A 1 110 ? 7.690 9.003 -7.141 1.00 80.00 110 VAL A CA 1
ATOM 882 C C . VAL A 1 110 ? 7.935 7.862 -6.159 1.00 80.00 110 VAL A C 1
ATOM 884 O O . VAL A 1 110 ? 7.091 7.615 -5.298 1.00 80.00 110 VAL A O 1
ATOM 887 N N . PHE A 1 111 ? 9.095 7.208 -6.227 1.00 81.56 111 PHE A N 1
ATOM 888 C CA . PHE A 1 111 ? 9.432 6.079 -5.361 1.00 81.56 111 PHE A CA 1
ATOM 889 C C . PHE A 1 111 ? 9.391 6.413 -3.853 1.00 81.56 111 PHE A C 1
ATOM 891 O O . PHE A 1 111 ? 8.604 5.783 -3.136 1.00 81.56 111 PHE A O 1
ATOM 898 N N . PRO A 1 112 ? 10.143 7.412 -3.338 1.00 83.38 112 PRO A N 1
ATOM 899 C CA . PRO A 1 112 ? 10.096 7.761 -1.917 1.00 83.38 112 PRO A CA 1
ATOM 900 C C . PRO A 1 112 ? 8.724 8.294 -1.493 1.00 83.38 112 PRO A C 1
ATOM 902 O O . PRO A 1 112 ? 8.292 8.041 -0.370 1.00 83.38 112 PRO A O 1
ATOM 905 N N . THR A 1 113 ? 8.002 8.974 -2.388 1.00 85.19 113 THR A N 1
ATOM 906 C CA . THR A 1 113 ? 6.660 9.499 -2.096 1.00 85.19 113 THR A CA 1
ATOM 907 C C . THR A 1 113 ? 5.642 8.368 -1.922 1.00 85.19 113 THR A C 1
ATOM 909 O O . THR A 1 113 ? 4.866 8.363 -0.966 1.00 85.19 113 THR A O 1
ATOM 912 N N . CYS A 1 114 ? 5.672 7.360 -2.796 1.00 86.06 114 CYS A N 1
ATOM 913 C CA . CYS A 1 114 ? 4.797 6.193 -2.685 1.00 86.06 114 CYS A CA 1
ATOM 914 C C . CYS A 1 114 ? 5.140 5.350 -1.447 1.00 86.06 114 CYS A C 1
ATOM 916 O O . CYS A 1 114 ? 4.231 4.877 -0.762 1.00 86.06 114 CYS A O 1
ATOM 918 N N . LEU A 1 115 ? 6.429 5.215 -1.109 1.00 85.12 115 LEU A N 1
ATOM 919 C CA . LEU A 1 115 ? 6.857 4.585 0.145 1.00 85.12 115 LEU A CA 1
ATOM 920 C C . LEU A 1 115 ? 6.358 5.348 1.372 1.00 85.12 115 LEU A C 1
ATOM 922 O O . LEU A 1 115 ? 5.846 4.730 2.304 1.00 85.12 115 LEU A O 1
ATOM 926 N N . ALA A 1 116 ? 6.450 6.679 1.368 1.00 87.31 116 ALA A N 1
ATOM 927 C CA . ALA A 1 116 ? 5.934 7.507 2.451 1.00 87.31 116 ALA A CA 1
ATOM 928 C C . ALA A 1 116 ? 4.416 7.328 2.621 1.00 87.31 116 ALA A C 1
ATOM 930 O O . ALA A 1 116 ? 3.939 7.177 3.747 1.00 87.31 116 ALA A O 1
ATOM 931 N N . PHE A 1 117 ? 3.657 7.264 1.522 1.00 87.50 117 PHE A N 1
ATOM 932 C CA . PHE A 1 117 ? 2.223 6.973 1.573 1.00 87.50 117 PHE A CA 1
ATOM 933 C C . PHE A 1 117 ? 1.920 5.561 2.078 1.00 87.50 117 PHE A C 1
ATOM 935 O O . PHE A 1 117 ? 1.025 5.399 2.905 1.00 87.50 117 PHE A O 1
ATOM 942 N N . SER A 1 118 ? 2.676 4.549 1.656 1.00 86.69 118 SER A N 1
ATOM 943 C CA . SER A 1 118 ? 2.535 3.176 2.157 1.00 86.69 118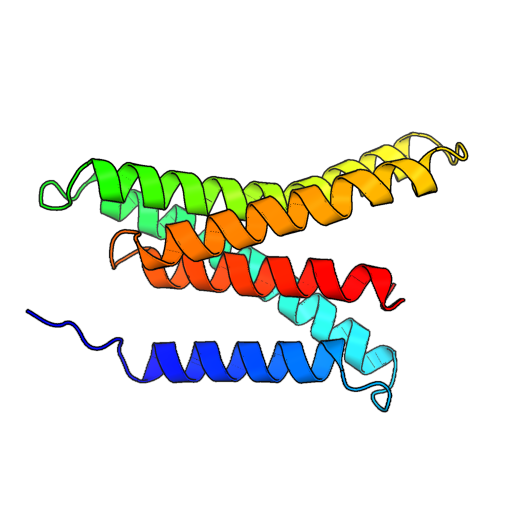 SER A CA 1
ATOM 944 C C . SER A 1 118 ? 2.830 3.081 3.663 1.00 86.69 118 SER A C 1
ATOM 946 O O . SER A 1 118 ? 2.040 2.493 4.405 1.00 86.69 118 SER A O 1
ATOM 948 N N . LEU A 1 119 ? 3.903 3.719 4.142 1.00 86.94 119 LEU A N 1
ATOM 949 C CA . LEU A 1 119 ? 4.240 3.790 5.568 1.00 86.94 119 LEU A CA 1
ATOM 950 C C . LEU A 1 119 ? 3.165 4.534 6.362 1.00 86.94 119 LEU A C 1
ATOM 952 O O . LEU A 1 119 ? 2.749 4.079 7.428 1.00 86.94 119 LEU A O 1
ATOM 956 N N . CYS A 1 120 ? 2.667 5.647 5.827 1.00 88.94 120 CYS A N 1
ATOM 957 C CA . CYS A 1 120 ? 1.557 6.380 6.419 1.00 88.94 120 CYS A CA 1
ATOM 958 C C . CYS A 1 120 ? 0.299 5.501 6.507 1.00 88.94 120 CYS A C 1
ATOM 960 O O . CYS A 1 120 ? -0.337 5.439 7.561 1.00 88.94 120 CYS A O 1
ATOM 962 N N . GLY A 1 121 ? -0.011 4.758 5.442 1.00 82.69 121 GLY A N 1
ATOM 963 C CA . GLY A 1 121 ? -1.091 3.777 5.383 1.00 82.69 121 GLY A CA 1
ATOM 964 C C . GLY A 1 121 ? -0.954 2.672 6.427 1.00 82.69 121 GLY A C 1
ATOM 965 O O . GLY A 1 121 ? -1.925 2.358 7.116 1.00 82.69 121 GLY A O 1
ATOM 966 N N . LEU A 1 122 ? 0.258 2.148 6.618 1.00 86.25 122 LEU A N 1
ATOM 967 C CA . LEU A 1 122 ? 0.579 1.148 7.636 1.00 86.25 122 LEU A CA 1
ATOM 968 C C . LEU A 1 122 ? 0.338 1.694 9.053 1.00 86.25 122 LEU A C 1
ATOM 970 O O . LEU A 1 122 ? -0.426 1.104 9.820 1.00 86.25 122 LEU A O 1
ATOM 974 N N . ILE A 1 123 ? 0.943 2.840 9.386 1.00 87.44 123 ILE A N 1
ATOM 975 C CA . ILE A 1 123 ? 0.847 3.471 10.714 1.00 87.44 123 ILE A CA 1
ATOM 976 C C . ILE A 1 123 ? -0.611 3.817 11.025 1.00 87.44 123 ILE A C 1
ATOM 978 O O . ILE A 1 123 ? -1.141 3.450 12.076 1.00 87.44 123 ILE A O 1
ATOM 982 N N . CYS A 1 124 ? -1.295 4.466 10.084 1.00 86.38 124 CYS A N 1
ATOM 983 C CA . CYS A 1 124 ? -2.701 4.814 10.233 1.00 86.38 124 CYS A CA 1
ATOM 984 C C . CYS A 1 124 ? -3.584 3.569 10.324 1.00 86.38 124 CYS A C 1
ATOM 986 O O . CYS A 1 124 ? -4.530 3.552 11.109 1.00 86.38 124 CYS A O 1
ATOM 988 N N . GLY A 1 125 ? -3.247 2.511 9.584 1.00 83.12 125 GLY A N 1
ATOM 989 C CA . GLY A 1 125 ? -3.914 1.217 9.628 1.00 83.12 125 GLY A CA 1
ATOM 990 C C . GLY A 1 125 ? -3.863 0.573 11.008 1.00 83.12 125 GLY A C 1
ATOM 991 O O . GLY A 1 125 ? -4.903 0.150 11.504 1.00 83.12 125 GLY A O 1
ATOM 992 N N . VAL A 1 126 ? -2.708 0.581 11.683 1.00 86.50 126 VAL A N 1
ATOM 993 C CA . VAL A 1 126 ? -2.561 0.042 13.053 1.00 86.50 126 VAL A CA 1
ATOM 994 C C . VAL A 1 126 ? -3.489 0.758 14.040 1.00 86.50 126 VAL A C 1
ATOM 996 O O . VAL A 1 126 ? -4.100 0.128 14.909 1.00 86.50 126 VAL A O 1
ATOM 999 N N . VAL A 1 127 ? -3.648 2.072 13.885 1.00 87.19 127 VAL A N 1
ATOM 1000 C CA . VAL A 1 127 ? -4.462 2.900 14.788 1.00 87.19 127 VAL A CA 1
ATOM 1001 C C . VAL A 1 127 ? -5.937 2.973 14.352 1.00 87.19 127 VAL A C 1
ATOM 1003 O O . VAL A 1 127 ? -6.806 3.378 15.133 1.00 87.19 127 VAL A O 1
ATOM 1006 N N . ALA A 1 128 ? -6.250 2.511 13.140 1.00 85.31 128 ALA A N 1
ATOM 1007 C CA . ALA A 1 128 ? -7.583 2.545 12.559 1.00 85.31 128 ALA A CA 1
ATOM 1008 C C . ALA A 1 128 ? -8.609 1.707 13.357 1.00 85.31 128 ALA A C 1
ATOM 1010 O O . ALA A 1 128 ? -8.245 0.841 14.170 1.00 85.31 128 ALA A O 1
ATOM 1011 N N . PRO A 1 129 ? -9.916 1.943 13.122 1.00 85.81 129 PRO A N 1
ATOM 1012 C CA . PRO A 1 129 ? -10.996 1.160 13.701 1.00 85.81 129 PRO A CA 1
ATOM 1013 C C . PRO A 1 129 ? -10.836 -0.330 13.381 1.00 85.81 129 PRO A C 1
ATOM 1015 O O . PRO A 1 129 ? -10.440 -0.673 12.265 1.00 85.81 129 PRO A O 1
ATOM 1018 N N . PRO A 1 130 ? -11.189 -1.230 14.313 1.00 84.12 130 PRO A N 1
ATOM 1019 C CA . PRO A 1 130 ? -10.896 -2.660 14.202 1.00 84.12 130 PRO A CA 1
ATOM 1020 C C . PRO A 1 130 ? -11.442 -3.300 12.917 1.00 84.12 130 PRO A C 1
ATOM 1022 O O . PRO A 1 130 ? -10.786 -4.162 12.345 1.00 84.12 130 PRO A O 1
ATOM 1025 N N . ARG A 1 131 ? -12.583 -2.827 12.395 1.00 83.25 131 ARG A N 1
ATOM 1026 C CA . ARG A 1 131 ? -13.159 -3.329 11.134 1.00 83.25 131 ARG A CA 1
ATOM 1027 C C . ARG A 1 131 ? -12.253 -3.132 9.916 1.00 83.25 131 ARG A C 1
ATOM 1029 O O . ARG A 1 131 ? -12.233 -3.988 9.033 1.00 83.25 131 ARG A O 1
ATOM 1036 N N . ILE A 1 132 ? -11.544 -2.006 9.847 1.00 86.25 132 ILE A N 1
ATOM 1037 C CA . ILE A 1 132 ? -10.707 -1.644 8.692 1.00 86.25 132 ILE A CA 1
ATOM 1038 C C . ILE A 1 132 ? -9.211 -1.788 8.970 1.00 86.25 132 ILE A C 1
ATOM 1040 O O . ILE A 1 132 ? -8.444 -1.893 8.022 1.00 86.25 132 ILE A O 1
ATOM 1044 N N . ARG A 1 133 ? -8.806 -1.874 10.244 1.00 86.44 133 ARG A N 1
ATOM 1045 C CA . ARG A 1 133 ? -7.413 -1.991 10.700 1.00 86.44 133 ARG A CA 1
ATOM 1046 C C . ARG A 1 133 ? -6.601 -2.987 9.887 1.00 86.44 133 ARG A C 1
ATOM 1048 O O . ARG A 1 133 ? -5.561 -2.623 9.353 1.00 86.44 133 ARG A O 1
ATOM 1055 N N . PHE A 1 134 ? -7.099 -4.216 9.758 1.00 83.44 134 PHE A N 1
ATOM 1056 C CA . PHE A 1 134 ? -6.396 -5.261 9.021 1.00 83.44 134 PHE A CA 1
ATOM 1057 C C . PHE A 1 134 ? -6.230 -4.908 7.539 1.00 83.44 134 PHE A C 1
ATOM 1059 O O . PHE A 1 134 ? -5.120 -4.944 7.026 1.00 83.44 134 PHE A O 1
ATOM 1066 N N . ALA A 1 135 ? -7.310 -4.506 6.863 1.00 85.62 135 ALA A N 1
ATOM 1067 C CA . ALA A 1 135 ? -7.279 -4.172 5.439 1.00 85.62 135 ALA A CA 1
ATOM 1068 C C . ALA A 1 135 ? -6.355 -2.978 5.149 1.00 85.62 135 ALA A C 1
ATOM 1070 O O . ALA A 1 135 ? -5.588 -3.003 4.190 1.00 85.62 135 ALA A O 1
ATOM 1071 N N . THR A 1 136 ? -6.382 -1.954 6.004 1.00 85.81 136 THR A N 1
ATOM 1072 C CA . THR A 1 136 ? -5.547 -0.761 5.852 1.00 85.81 136 THR A CA 1
ATOM 1073 C C . THR A 1 136 ? -4.077 -1.051 6.166 1.00 85.81 136 THR A C 1
ATOM 1075 O O . THR A 1 136 ? -3.208 -0.673 5.386 1.00 85.81 136 THR A O 1
ATOM 1078 N N . ALA A 1 137 ? -3.771 -1.766 7.253 1.00 85.31 137 ALA A N 1
ATOM 1079 C CA . ALA A 1 137 ? -2.389 -2.115 7.583 1.00 85.31 137 ALA A CA 1
ATOM 1080 C C . ALA A 1 137 ? -1.786 -3.072 6.539 1.00 85.31 137 ALA A C 1
ATOM 1082 O O . ALA A 1 137 ? -0.706 -2.818 6.014 1.00 85.31 137 ALA A O 1
ATOM 1083 N N . MET A 1 138 ? -2.512 -4.129 6.165 1.00 84.31 138 MET A N 1
ATOM 1084 C CA . MET A 1 138 ? -2.057 -5.080 5.147 1.00 84.31 138 MET A CA 1
ATOM 1085 C C . MET A 1 138 ? -1.931 -4.441 3.769 1.00 84.31 138 MET A C 1
ATOM 1087 O O . MET A 1 138 ? -0.957 -4.705 3.074 1.00 84.31 138 MET A O 1
ATOM 1091 N N . GLY A 1 139 ? -2.874 -3.575 3.386 1.00 84.62 139 GLY A N 1
ATOM 1092 C CA . GLY A 1 139 ? -2.782 -2.814 2.143 1.00 84.62 139 GLY A CA 1
ATOM 1093 C C . GLY A 1 139 ? -1.509 -1.970 2.090 1.00 84.62 139 GLY A C 1
ATOM 1094 O O . GLY A 1 139 ? -0.797 -2.020 1.093 1.00 84.62 139 GLY A O 1
ATOM 1095 N N . GLY A 1 140 ? -1.164 -1.281 3.183 1.00 84.19 140 GLY A N 1
ATOM 1096 C CA . GLY A 1 140 ? 0.068 -0.495 3.270 1.00 84.19 140 GLY A CA 1
ATOM 1097 C C . GLY A 1 140 ? 1.314 -1.361 3.116 1.00 84.19 140 GLY A C 1
ATOM 1098 O O . GLY A 1 140 ? 2.193 -1.026 2.325 1.00 84.19 140 GLY A O 1
ATOM 1099 N N . LEU A 1 141 ? 1.354 -2.509 3.796 1.00 85.25 141 LEU A N 1
ATOM 1100 C CA . LEU A 1 141 ? 2.475 -3.449 3.733 1.00 85.25 141 LEU A CA 1
ATOM 1101 C C . LEU A 1 141 ? 2.657 -4.036 2.327 1.00 85.25 141 LEU A C 1
ATOM 1103 O O . LEU A 1 141 ? 3.766 -4.028 1.795 1.00 85.25 141 LEU A O 1
ATOM 1107 N N . VAL A 1 142 ? 1.574 -4.502 1.700 1.00 84.19 142 VAL A N 1
ATOM 1108 C CA . VAL A 1 142 ? 1.607 -5.080 0.348 1.00 84.19 142 VAL A CA 1
ATOM 1109 C C . VAL A 1 142 ? 2.018 -4.028 -0.680 1.00 84.19 142 VAL A C 1
ATOM 1111 O O . VAL A 1 142 ? 2.920 -4.280 -1.473 1.00 84.19 142 VAL A O 1
ATOM 1114 N N . VAL A 1 143 ? 1.424 -2.832 -0.639 1.00 84.38 143 VAL A N 1
ATOM 1115 C CA . VAL A 1 143 ? 1.753 -1.750 -1.580 1.00 84.38 143 VAL A CA 1
ATOM 1116 C C . VAL A 1 143 ? 3.198 -1.281 -1.410 1.00 84.38 143 VAL A C 1
ATOM 1118 O O . VAL A 1 143 ? 3.903 -1.126 -2.402 1.00 84.38 143 VAL A O 1
ATOM 1121 N N . GLY A 1 144 ? 3.682 -1.141 -0.174 1.00 84.12 144 GLY A N 1
ATOM 1122 C CA . GLY A 1 144 ? 5.089 -0.821 0.091 1.00 84.12 144 GLY A CA 1
ATOM 1123 C C . GLY A 1 144 ? 6.040 -1.869 -0.476 1.00 84.12 144 GLY A C 1
ATOM 1124 O O . GLY A 1 144 ? 7.054 -1.532 -1.077 1.00 84.12 144 GLY A O 1
ATOM 1125 N N . SER A 1 145 ? 5.667 -3.141 -0.358 1.00 78.75 145 SER A N 1
ATOM 1126 C CA . SER A 1 145 ? 6.449 -4.259 -0.890 1.00 78.75 145 SER A CA 1
ATOM 1127 C C . SER A 1 145 ? 6.499 -4.267 -2.417 1.00 78.75 145 SER A C 1
ATOM 1129 O O . SER A 1 145 ? 7.561 -4.479 -2.995 1.00 78.75 145 SER A O 1
ATOM 1131 N N . ILE A 1 146 ? 5.369 -3.980 -3.070 1.00 78.94 146 ILE A N 1
ATOM 1132 C CA . ILE A 1 146 ? 5.296 -3.806 -4.527 1.00 78.94 146 ILE A CA 1
ATOM 1133 C C . ILE A 1 146 ? 6.233 -2.678 -4.952 1.00 78.94 146 ILE A C 1
ATOM 1135 O O . ILE A 1 146 ? 7.041 -2.871 -5.854 1.00 78.94 146 ILE A O 1
ATOM 1139 N N . ILE A 1 147 ? 6.186 -1.531 -4.269 1.00 80.25 147 ILE A N 1
ATOM 1140 C CA . ILE A 1 147 ? 7.056 -0.396 -4.590 1.00 80.25 147 ILE A CA 1
ATOM 1141 C C . ILE A 1 147 ? 8.526 -0.806 -4.462 1.00 80.25 147 ILE A C 1
ATOM 1143 O O . ILE A 1 147 ? 9.277 -0.608 -5.410 1.00 80.25 147 ILE A O 1
ATOM 1147 N N . LEU A 1 148 ? 8.920 -1.458 -3.361 1.00 77.38 148 LEU A N 1
ATOM 1148 C CA . LEU A 1 148 ? 10.292 -1.941 -3.144 1.00 77.38 148 LEU A CA 1
ATOM 1149 C C . LEU A 1 148 ? 10.779 -2.944 -4.201 1.00 77.38 148 LEU A C 1
ATOM 1151 O O . LEU A 1 148 ? 11.984 -3.030 -4.418 1.00 77.38 148 LEU A O 1
ATOM 1155 N N . SER A 1 149 ? 9.880 -3.673 -4.869 1.00 70.56 149 SER A N 1
ATOM 1156 C CA . SER A 1 149 ? 10.258 -4.632 -5.919 1.00 70.56 149 SER A CA 1
ATOM 1157 C C . SER A 1 149 ? 10.624 -3.983 -7.261 1.00 70.56 149 SER A C 1
ATOM 1159 O O . SER A 1 149 ? 11.389 -4.566 -8.025 1.00 70.56 149 SER A O 1
ATOM 1161 N N . ILE A 1 150 ? 10.164 -2.751 -7.521 1.00 67.81 150 ILE A N 1
ATOM 1162 C CA . ILE A 1 150 ? 10.422 -2.006 -8.768 1.00 67.81 150 ILE A CA 1
ATOM 1163 C C . ILE A 1 150 ? 11.926 -1.733 -9.001 1.00 67.81 150 ILE A C 1
ATOM 1165 O O . ILE A 1 150 ? 12.427 -2.071 -10.073 1.00 67.81 150 ILE A O 1
ATOM 1169 N N . PRO A 1 151 ? 12.699 -1.159 -8.052 1.00 57.19 151 PRO A N 1
ATOM 1170 C CA . PRO A 1 151 ? 14.120 -0.865 -8.269 1.00 57.19 151 PRO A CA 1
ATOM 1171 C C . PRO A 1 151 ? 15.016 -2.111 -8.343 1.00 57.19 151 PRO A C 1
ATOM 1173 O O . PRO A 1 151 ? 16.173 -1.987 -8.732 1.00 57.19 151 PRO A O 1
ATOM 1176 N N . ILE A 1 152 ? 14.509 -3.297 -7.984 1.00 57.00 152 ILE A N 1
ATOM 1177 C CA . ILE A 1 152 ? 15.257 -4.567 -8.026 1.00 57.00 152 ILE A CA 1
ATOM 1178 C C . ILE A 1 152 ? 15.311 -5.136 -9.462 1.00 57.00 152 ILE A C 1
ATOM 1180 O O . ILE A 1 152 ? 16.008 -6.112 -9.719 1.00 57.00 152 ILE A O 1
ATOM 1184 N N . GLY A 1 153 ? 14.638 -4.500 -10.429 1.00 49.56 153 GLY A N 1
ATOM 1185 C CA . GLY A 1 153 ? 14.632 -4.949 -11.825 1.00 49.56 153 GLY A CA 1
ATOM 1186 C C . GLY A 1 153 ? 13.639 -6.081 -12.090 1.00 49.56 153 GLY A C 1
ATOM 1187 O O . GLY A 1 153 ? 13.753 -6.779 -13.093 1.00 49.56 153 GLY A O 1
ATOM 1188 N N . ILE A 1 154 ? 12.651 -6.262 -11.205 1.00 49.03 154 ILE A N 1
ATOM 1189 C CA . ILE A 1 154 ? 11.464 -7.082 -11.476 1.00 49.03 154 ILE A CA 1
ATOM 1190 C C . ILE A 1 154 ? 10.483 -6.211 -12.273 1.00 49.03 154 ILE A C 1
ATOM 1192 O O . ILE A 1 154 ? 9.429 -5.828 -11.768 1.00 49.03 154 ILE A O 1
ATOM 1196 N N . LEU A 1 155 ? 10.906 -5.805 -13.474 1.00 41.94 155 LEU A N 1
ATOM 1197 C CA . LEU A 1 155 ? 10.135 -5.184 -14.561 1.00 41.94 155 LEU A CA 1
ATOM 1198 C C . LEU A 1 155 ? 11.057 -4.944 -15.761 1.00 41.94 155 LEU A C 1
ATOM 1200 O O . LEU A 1 155 ? 12.139 -4.350 -15.558 1.00 41.94 155 LEU A O 1
#